Protein AF-A0A484ZUZ4-F1 (afdb_monomer_lite)

Sequence (67 aa):
MNSVNPKRILRNYLAQQAIEAAENDDVSVLEHLHHGLMDPYSESPEYDDLAQLPPDWGKTLEISCSS

Structure (mmCIF, N/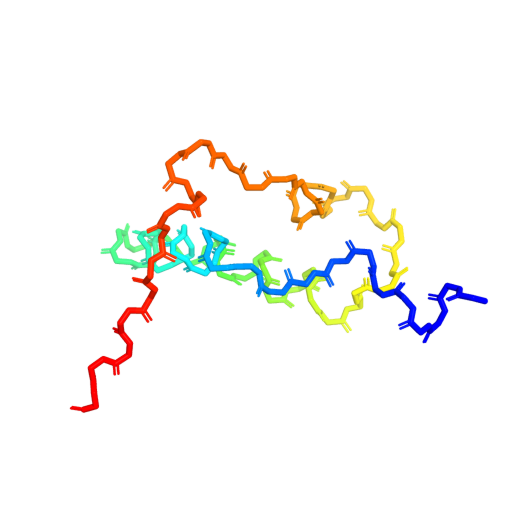CA/C/O backbone):
data_AF-A0A484ZUZ4-F1
#
_entry.id   AF-A0A484ZUZ4-F1
#
loop_
_atom_site.group_PDB
_atom_site.id
_atom_site.type_symbol
_atom_site.label_atom_id
_atom_site.label_alt_id
_atom_site.label_comp_id
_atom_site.label_asym_id
_atom_site.label_entity_id
_atom_site.label_seq_id
_atom_site.pdbx_PDB_ins_code
_atom_site.Cartn_x
_atom_site.Cartn_y
_atom_site.Cartn_z
_atom_site.occupancy
_atom_site.B_iso_or_equiv
_atom_site.auth_seq_id
_atom_site.auth_comp_id
_atom_site.auth_asym_id
_atom_site.auth_atom_id
_atom_site.pdbx_PDB_model_num
ATOM 1 N N . MET A 1 1 ? 19.187 0.198 -16.213 1.00 62.91 1 MET A N 1
ATOM 2 C CA . MET A 1 1 ? 18.844 1.049 -15.046 1.00 62.91 1 MET A CA 1
ATOM 3 C C . MET A 1 1 ? 17.505 0.663 -14.412 1.00 62.91 1 MET A C 1
ATOM 5 O O . MET A 1 1 ? 17.418 0.710 -13.195 1.00 62.91 1 MET A O 1
ATOM 9 N N . ASN A 1 2 ? 16.511 0.194 -15.178 1.00 65.38 2 ASN A N 1
ATOM 10 C CA . ASN A 1 2 ? 15.182 -0.177 -14.651 1.00 65.38 2 ASN A CA 1
ATOM 11 C C . ASN A 1 2 ? 15.138 -1.435 -13.762 1.00 65.38 2 ASN A C 1
ATOM 13 O O . ASN A 1 2 ? 14.097 -1.737 -13.209 1.00 65.38 2 ASN A O 1
ATOM 17 N N . SER A 1 3 ? 16.246 -2.162 -13.602 1.00 75.44 3 SER A N 1
ATOM 18 C CA . SER A 1 3 ? 16.318 -3.365 -12.750 1.00 75.44 3 SER A CA 1
ATOM 19 C C . SER A 1 3 ? 16.884 -3.092 -11.351 1.00 75.44 3 SER A C 1
ATOM 21 O O . SER A 1 3 ? 17.070 -4.023 -10.579 1.00 75.44 3 SER A O 1
ATOM 23 N N . VAL A 1 4 ? 17.232 -1.835 -11.048 1.00 86.19 4 VAL A N 1
ATOM 24 C CA . VAL A 1 4 ? 17.799 -1.432 -9.744 1.00 86.19 4 VAL A CA 1
ATOM 25 C C . VAL A 1 4 ? 17.060 -0.257 -9.108 1.00 86.19 4 VAL A C 1
ATOM 27 O O . VAL A 1 4 ? 17.079 -0.127 -7.890 1.00 86.19 4 VAL A O 1
ATOM 30 N N . ASN A 1 5 ? 16.357 0.550 -9.909 1.00 89.25 5 ASN A N 1
ATOM 31 C CA . ASN A 1 5 ? 15.499 1.632 -9.431 1.00 89.25 5 ASN A CA 1
ATOM 32 C C . ASN A 1 5 ? 14.035 1.179 -9.516 1.00 89.25 5 ASN A C 1
ATOM 34 O O . ASN A 1 5 ? 13.492 1.158 -10.623 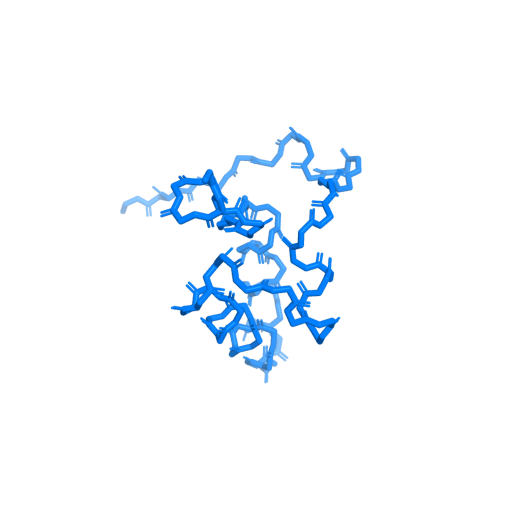1.00 89.25 5 ASN A O 1
ATOM 38 N N . PRO A 1 6 ? 13.408 0.772 -8.400 1.00 90.56 6 PRO A N 1
ATOM 39 C CA . PRO A 1 6 ? 12.016 0.350 -8.417 1.00 90.56 6 PRO A CA 1
ATOM 40 C C . PRO A 1 6 ? 11.099 1.537 -8.728 1.00 90.56 6 PRO A C 1
ATOM 42 O O . PRO A 1 6 ? 11.324 2.653 -8.255 1.00 90.56 6 PRO A O 1
ATOM 45 N N . LYS A 1 7 ? 10.046 1.283 -9.507 1.00 90.62 7 LYS A N 1
ATOM 46 C CA . LYS A 1 7 ? 8.963 2.240 -9.762 1.00 90.62 7 LYS A CA 1
ATOM 47 C C . LYS A 1 7 ? 8.082 2.405 -8.519 1.00 90.62 7 LYS A C 1
ATOM 49 O O . LYS A 1 7 ? 7.611 3.506 -8.243 1.00 90.62 7 LYS A O 1
ATOM 54 N N . ARG A 1 8 ? 7.895 1.322 -7.755 1.00 92.81 8 ARG A N 1
ATOM 55 C CA . ARG A 1 8 ? 7.047 1.261 -6.554 1.00 92.81 8 ARG A CA 1
ATOM 56 C C . ARG A 1 8 ? 7.853 0.852 -5.326 1.00 92.81 8 ARG A C 1
ATOM 58 O O . ARG A 1 8 ? 8.681 -0.050 -5.389 1.00 92.81 8 ARG A O 1
ATOM 65 N N . ILE A 1 9 ? 7.585 1.500 -4.197 1.00 93.31 9 ILE A N 1
ATOM 66 C CA . ILE A 1 9 ? 8.151 1.157 -2.887 1.00 93.31 9 ILE A CA 1
ATOM 67 C C . ILE A 1 9 ? 7.041 1.195 -1.840 1.00 93.31 9 ILE A C 1
ATOM 69 O O . ILE A 1 9 ? 6.076 1.944 -1.991 1.00 93.31 9 ILE A O 1
ATOM 73 N N . LEU A 1 10 ? 7.194 0.438 -0.756 1.00 94.19 10 LEU A N 1
ATOM 74 C CA . LEU A 1 10 ? 6.264 0.484 0.369 1.00 94.19 10 LEU A CA 1
ATOM 75 C C . LEU A 1 10 ? 6.435 1.806 1.134 1.00 94.19 10 LEU A C 1
ATOM 77 O O . LEU A 1 10 ? 7.307 1.940 1.990 1.00 94.19 10 LEU A O 1
ATOM 81 N N . ARG A 1 11 ? 5.624 2.809 0.789 1.00 93.31 11 ARG A N 1
ATOM 82 C CA . ARG A 1 11 ? 5.572 4.100 1.490 1.00 93.31 11 ARG A CA 1
ATOM 83 C C . ARG A 1 11 ? 4.645 3.998 2.701 1.00 93.31 11 ARG A C 1
ATOM 85 O O . ARG A 1 11 ? 3.613 3.339 2.622 1.00 93.31 11 ARG A O 1
ATOM 92 N N . ASN A 1 12 ? 4.951 4.731 3.773 1.00 92.00 12 ASN A N 1
ATOM 93 C CA . ASN A 1 12 ? 4.159 4.700 5.011 1.00 92.00 12 ASN A CA 1
ATOM 94 C C . ASN A 1 12 ? 2.665 4.962 4.778 1.00 92.00 12 ASN A C 1
ATOM 96 O O . ASN A 1 12 ? 1.832 4.211 5.263 1.00 92.00 12 ASN A O 1
ATOM 100 N N . TYR A 1 13 ? 2.298 5.975 3.991 1.00 92.44 13 TYR A N 1
ATOM 101 C CA . TYR A 1 13 ? 0.878 6.267 3.768 1.00 92.44 13 TYR A CA 1
ATOM 102 C C . TYR A 1 13 ? 0.132 5.131 3.039 1.00 92.44 13 TYR A C 1
ATOM 104 O O . TYR A 1 13 ? -1.056 4.953 3.280 1.00 92.44 13 TYR A O 1
ATOM 112 N N . LEU A 1 14 ? 0.811 4.356 2.179 1.00 94.69 14 LEU A N 1
ATOM 113 C CA . LEU A 1 14 ? 0.214 3.194 1.506 1.00 94.69 14 LEU A CA 1
ATOM 114 C C . LEU A 1 14 ? -0.037 2.066 2.506 1.00 94.69 14 LEU A C 1
ATOM 116 O O . LEU A 1 14 ? -1.100 1.455 2.496 1.00 94.69 14 LEU A O 1
ATOM 120 N N . ALA A 1 15 ? 0.925 1.828 3.403 1.00 94.38 15 ALA A N 1
ATOM 121 C CA . ALA A 1 15 ? 0.759 0.866 4.486 1.00 94.38 15 ALA A CA 1
ATOM 122 C C . ALA A 1 15 ? -0.387 1.276 5.426 1.00 94.38 15 ALA A C 1
ATOM 124 O O . ALA A 1 15 ? -1.208 0.439 5.781 1.00 94.38 15 ALA A O 1
ATOM 125 N N . GLN A 1 16 ? -0.488 2.563 5.766 1.00 93.00 16 GLN A N 1
ATOM 126 C CA . GLN A 1 16 ? -1.570 3.087 6.598 1.00 93.00 16 GLN A CA 1
ATOM 127 C C . GLN A 1 16 ? -2.944 2.908 5.945 1.00 93.00 16 GLN A C 1
ATOM 129 O O . GLN A 1 16 ? -3.859 2.439 6.608 1.00 93.00 16 GLN A O 1
ATOM 134 N N . GLN A 1 17 ? -3.085 3.208 4.649 1.00 94.06 17 GLN A N 1
ATOM 135 C CA . GLN A 1 17 ? -4.344 2.976 3.929 1.00 94.06 17 GLN A CA 1
ATOM 136 C C . GLN A 1 17 ? -4.740 1.497 3.928 1.00 94.06 17 GLN A C 1
ATOM 138 O O . GLN A 1 17 ? -5.911 1.177 4.104 1.00 94.06 17 GLN A O 1
ATOM 143 N N . ALA A 1 18 ? -3.769 0.593 3.764 1.00 96.19 18 ALA A N 1
ATOM 144 C CA . ALA A 1 18 ? -4.026 -0.840 3.835 1.00 96.19 18 ALA A CA 1
ATOM 145 C C . ALA A 1 18 ? -4.459 -1.289 5.243 1.00 96.19 18 ALA A C 1
AT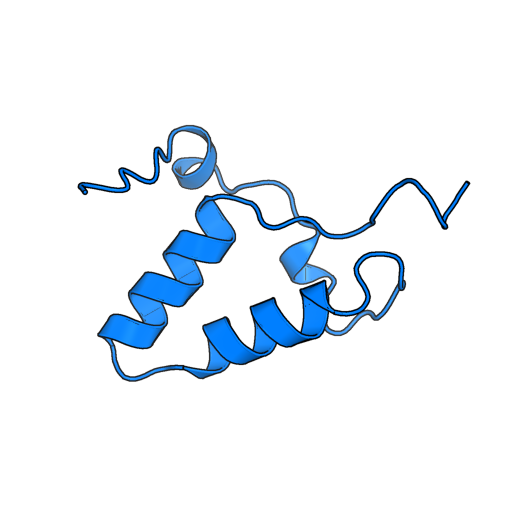OM 147 O O . ALA A 1 18 ? -5.351 -2.124 5.357 1.00 96.19 18 ALA A O 1
ATOM 148 N N . ILE A 1 19 ? -3.862 -0.728 6.303 1.00 95.12 19 ILE A N 1
ATOM 149 C CA . ILE A 1 19 ? -4.253 -0.995 7.697 1.00 95.12 19 ILE A CA 1
ATOM 150 C C . ILE A 1 19 ? -5.676 -0.492 7.954 1.00 95.12 19 ILE A C 1
ATOM 152 O O . ILE A 1 19 ? -6.513 -1.263 8.409 1.00 95.12 19 ILE A O 1
ATOM 156 N N . GLU A 1 20 ? -5.969 0.762 7.608 1.00 95.69 20 GLU A N 1
ATOM 157 C CA . GLU A 1 20 ? -7.290 1.369 7.810 1.00 95.69 20 GLU A CA 1
ATOM 158 C C . GLU A 1 20 ? -8.388 0.612 7.055 1.00 95.69 20 GLU A C 1
ATOM 160 O O . GLU A 1 20 ? -9.474 0.402 7.590 1.00 95.69 20 GLU A O 1
ATOM 165 N N . ALA A 1 21 ? -8.123 0.171 5.823 1.00 97.06 21 ALA A N 1
ATOM 166 C CA . ALA A 1 21 ? -9.068 -0.645 5.067 1.00 97.06 21 ALA A CA 1
ATOM 167 C C . ALA A 1 21 ? -9.298 -2.006 5.745 1.00 97.06 21 ALA A C 1
ATOM 169 O O . ALA A 1 21 ? -10.445 -2.394 5.969 1.00 97.06 21 ALA A O 1
ATOM 170 N N . ALA A 1 22 ? -8.224 -2.686 6.160 1.00 96.81 22 ALA A N 1
ATOM 171 C CA . ALA A 1 22 ? -8.313 -3.988 6.814 1.00 96.81 22 ALA A CA 1
ATOM 172 C C . ALA A 1 22 ? -9.036 -3.924 8.172 1.00 96.81 22 ALA A C 1
ATOM 174 O O . ALA A 1 22 ? -9.783 -4.841 8.507 1.00 96.81 22 ALA A O 1
ATOM 175 N N . GLU A 1 23 ? -8.865 -2.841 8.936 1.00 96.38 23 GLU A N 1
ATOM 176 C CA . GLU A 1 23 ? -9.618 -2.583 10.174 1.00 96.38 23 GLU A CA 1
ATOM 177 C C . GLU A 1 23 ? -11.123 -2.390 9.927 1.00 96.38 23 GLU A C 1
ATOM 179 O O . GLU A 1 23 ? -11.928 -2.631 10.825 1.00 96.38 23 GLU A O 1
ATOM 184 N N . ASN A 1 24 ? -11.509 -1.996 8.710 1.00 97.31 24 ASN A N 1
ATOM 185 C CA . ASN A 1 24 ? -12.897 -1.875 8.260 1.00 97.31 24 ASN A CA 1
ATOM 186 C C . ASN A 1 24 ? -13.378 -3.111 7.471 1.00 97.31 24 ASN A C 1
ATOM 188 O O . ASN A 1 24 ? -14.290 -2.998 6.651 1.00 97.31 24 ASN A O 1
ATOM 192 N N . ASP A 1 25 ? -12.770 -4.280 7.709 1.00 96.50 25 ASP A N 1
ATOM 193 C CA . ASP A 1 25 ? -13.064 -5.557 7.039 1.00 96.50 25 ASP A CA 1
ATOM 194 C C . ASP A 1 25 ? -12.838 -5.551 5.505 1.00 96.50 25 ASP A C 1
ATOM 196 O O . ASP A 1 25 ? -13.328 -6.434 4.796 1.00 96.50 25 ASP A O 1
ATOM 200 N N . ASP A 1 26 ? -12.061 -4.599 4.971 1.00 97.62 26 ASP A N 1
ATOM 201 C CA . ASP A 1 26 ? -11.670 -4.534 3.558 1.00 97.62 26 ASP A CA 1
ATOM 202 C C . ASP A 1 26 ? -10.180 -4.858 3.364 1.00 97.62 26 ASP A C 1
ATOM 204 O O . ASP A 1 26 ? -9.289 -4.020 3.503 1.00 97.62 26 ASP A O 1
ATOM 208 N N . VAL A 1 27 ? -9.896 -6.103 2.983 1.00 96.69 27 VAL A N 1
ATOM 209 C CA . VAL A 1 27 ? -8.527 -6.571 2.708 1.00 96.69 27 VAL A CA 1
ATOM 210 C C . VAL A 1 27 ? -8.058 -6.300 1.275 1.00 96.69 27 VAL A C 1
ATOM 212 O O . VAL A 1 27 ? -6.893 -6.547 0.963 1.00 96.69 27 VAL A O 1
ATOM 215 N N . SER A 1 28 ? -8.918 -5.772 0.397 1.00 97.75 28 SER A N 1
ATOM 216 C CA . SER A 1 28 ? -8.591 -5.606 -1.027 1.00 97.75 28 SER A CA 1
ATOM 217 C C . SER A 1 28 ? -7.432 -4.631 -1.256 1.00 97.75 28 SER A C 1
ATOM 219 O O . SER A 1 28 ? -6.584 -4.859 -2.119 1.00 97.75 28 SER A O 1
ATOM 221 N N . VAL A 1 29 ? -7.329 -3.585 -0.429 1.00 96.88 29 VAL A N 1
ATOM 222 C CA . VAL A 1 29 ? -6.235 -2.603 -0.481 1.00 96.88 29 VAL A CA 1
ATOM 223 C C . VAL A 1 29 ? -4.898 -3.249 -0.113 1.00 96.88 29 VAL A C 1
ATOM 225 O O . VAL A 1 29 ? -3.878 -2.985 -0.753 1.00 96.88 29 VAL A O 1
ATOM 228 N N . LEU A 1 30 ? -4.900 -4.134 0.888 1.00 97.00 30 LEU A N 1
ATOM 229 C CA . LEU A 1 30 ? -3.713 -4.887 1.287 1.00 97.00 30 LEU A CA 1
ATOM 230 C C . LEU A 1 30 ? -3.271 -5.851 0.178 1.00 97.00 30 LEU A C 1
ATOM 232 O O . LEU A 1 30 ? -2.082 -5.910 -0.137 1.00 97.00 30 LEU A O 1
ATOM 236 N N . GLU A 1 31 ? -4.210 -6.577 -0.432 1.00 97.44 31 GLU A N 1
ATOM 237 C CA . GLU A 1 31 ? -3.925 -7.481 -1.552 1.00 97.44 31 GLU A CA 1
ATOM 238 C C . GLU A 1 31 ? -3.366 -6.723 -2.763 1.00 97.44 31 GLU A C 1
ATOM 240 O O . GLU A 1 31 ? -2.358 -7.137 -3.339 1.00 97.44 31 GLU A O 1
ATOM 245 N N . HIS A 1 32 ? -3.966 -5.581 -3.111 1.00 96.88 32 HIS A N 1
ATOM 246 C CA . HIS A 1 32 ? -3.503 -4.709 -4.194 1.00 96.88 32 HIS A CA 1
ATOM 247 C C . HIS A 1 32 ? -2.074 -4.215 -3.958 1.00 96.88 32 HIS A C 1
ATOM 249 O O . HIS A 1 32 ? -1.211 -4.349 -4.830 1.00 96.88 32 HIS A O 1
ATOM 255 N N . LEU A 1 33 ? -1.797 -3.716 -2.749 1.00 96.62 33 LEU A N 1
ATOM 256 C CA . LEU A 1 33 ? -0.468 -3.267 -2.341 1.00 96.62 33 LEU A CA 1
ATOM 257 C C . LEU A 1 33 ? 0.554 -4.409 -2.397 1.00 96.62 33 LEU A C 1
ATOM 259 O O . LEU A 1 33 ? 1.647 -4.234 -2.936 1.00 96.62 33 LEU A O 1
ATOM 263 N N . HIS A 1 34 ? 0.203 -5.585 -1.875 1.00 97.00 34 HIS A N 1
ATOM 264 C CA . HIS A 1 34 ? 1.073 -6.757 -1.891 1.00 97.00 34 HIS A CA 1
ATOM 265 C C . HIS A 1 34 ? 1.397 -7.200 -3.326 1.00 97.00 34 HIS A C 1
ATOM 267 O O . HIS A 1 34 ? 2.566 -7.404 -3.660 1.00 97.00 34 HIS A O 1
ATOM 273 N N . HIS A 1 35 ? 0.391 -7.287 -4.200 1.00 96.56 35 HIS A N 1
ATOM 274 C CA . HIS A 1 35 ? 0.583 -7.659 -5.600 1.00 96.56 35 HIS A CA 1
ATOM 275 C C . HIS A 1 35 ? 1.446 -6.649 -6.367 1.00 96.56 35 HIS A C 1
ATOM 277 O O . HIS A 1 35 ? 2.397 -7.051 -7.039 1.00 96.56 35 HIS A O 1
ATOM 283 N N . GLY A 1 36 ? 1.204 -5.346 -6.203 1.00 94.56 36 GLY A N 1
ATOM 284 C CA . GLY A 1 36 ? 1.997 -4.309 -6.867 1.00 94.56 36 GLY A CA 1
ATOM 285 C C . GLY A 1 36 ? 3.462 -4.244 -6.412 1.00 94.56 36 GLY A C 1
ATOM 286 O O . GLY A 1 36 ? 4.326 -3.773 -7.162 1.00 94.56 36 GLY A O 1
ATOM 287 N N . LEU A 1 37 ? 3.761 -4.736 -5.205 1.00 95.25 37 LEU A N 1
ATOM 288 C CA . LEU A 1 37 ? 5.116 -4.807 -4.650 1.00 95.25 37 LEU A CA 1
ATOM 289 C C . LEU A 1 37 ? 5.867 -6.101 -4.993 1.00 95.25 37 LEU A C 1
ATOM 291 O O . LEU A 1 37 ? 7.084 -6.131 -4.812 1.00 95.25 37 LEU A O 1
ATOM 295 N N . MET A 1 38 ? 5.199 -7.142 -5.507 1.00 95.31 38 MET A N 1
ATOM 296 C CA . MET A 1 38 ? 5.879 -8.372 -5.950 1.00 95.31 38 MET A CA 1
ATOM 297 C C . MET A 1 38 ? 6.750 -8.155 -7.192 1.00 95.31 38 MET A C 1
ATOM 299 O O . MET A 1 38 ? 7.779 -8.812 -7.337 1.00 95.31 38 MET A O 1
ATOM 303 N N . ASP A 1 39 ? 6.371 -7.216 -8.060 1.00 93.31 39 ASP A N 1
ATOM 304 C CA . ASP A 1 39 ? 7.184 -6.789 -9.201 1.00 93.31 39 ASP A CA 1
ATOM 305 C C . ASP A 1 39 ? 7.333 -5.259 -9.204 1.00 93.31 39 ASP A C 1
ATOM 307 O O . ASP A 1 39 ? 6.682 -4.557 -9.978 1.00 93.31 39 ASP A O 1
ATOM 311 N N . PRO A 1 40 ? 8.163 -4.683 -8.318 1.00 92.00 40 PRO A N 1
ATOM 312 C CA . PRO A 1 40 ? 8.205 -3.238 -8.095 1.00 92.00 40 PRO A CA 1
ATOM 313 C C . PRO A 1 40 ? 8.872 -2.463 -9.243 1.00 92.00 40 PRO A C 1
ATOM 315 O O . PRO A 1 40 ? 8.876 -1.230 -9.232 1.00 92.00 40 PRO A O 1
ATOM 318 N N . TYR A 1 41 ? 9.449 -3.162 -10.223 1.00 92.94 41 TYR A N 1
ATOM 319 C CA . TYR A 1 41 ? 10.137 -2.582 -11.377 1.00 92.94 41 TYR A CA 1
ATOM 320 C C . TYR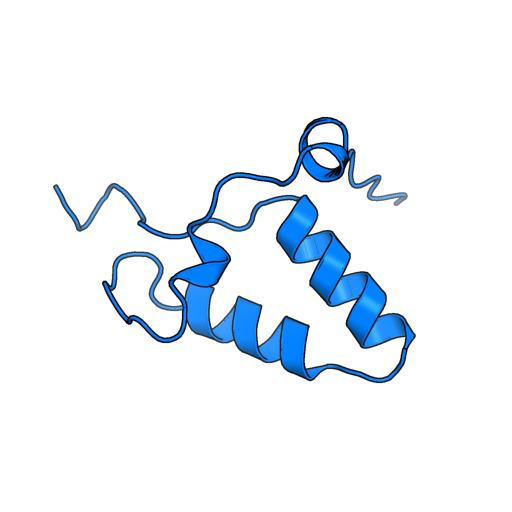 A 1 41 ? 9.249 -2.513 -12.626 1.00 92.94 41 TYR A C 1
ATOM 322 O O . TYR A 1 41 ? 9.605 -1.814 -13.577 1.00 92.94 41 TYR A O 1
ATOM 330 N N . SER A 1 42 ? 8.112 -3.220 -12.645 1.00 90.31 42 SER A N 1
ATOM 331 C CA . SER A 1 42 ? 7.228 -3.245 -13.810 1.00 90.31 42 SER A CA 1
ATOM 332 C C . SER A 1 42 ? 6.438 -1.951 -13.984 1.00 90.31 42 SER A C 1
ATOM 334 O O . SER A 1 42 ? 6.067 -1.266 -13.029 1.00 90.31 42 SER A O 1
ATOM 336 N N . GLU A 1 43 ? 6.112 -1.644 -15.236 1.00 86.88 43 GLU A N 1
ATOM 337 C CA . GLU A 1 43 ? 5.291 -0.492 -15.610 1.00 86.88 43 GLU A CA 1
ATOM 338 C C . GLU A 1 43 ? 3.790 -0.814 -15.663 1.00 86.88 43 GLU A C 1
ATOM 340 O O . GLU A 1 43 ? 3.057 -0.140 -16.377 1.00 86.88 43 GLU A O 1
ATOM 345 N N . SER A 1 44 ? 3.326 -1.838 -14.937 1.00 88.75 44 SER A N 1
ATOM 346 C CA . SER A 1 44 ? 1.911 -2.225 -14.908 1.00 88.75 44 SER A CA 1
ATOM 347 C C . SER A 1 44 ? 1.008 -1.032 -14.543 1.00 88.75 44 SER A C 1
ATOM 349 O O . SER A 1 44 ? 1.084 -0.573 -13.398 1.00 88.75 44 SER A O 1
ATOM 351 N N . PRO A 1 45 ? 0.143 -0.554 -15.467 1.00 90.75 45 PRO A N 1
ATOM 352 C CA . PRO A 1 45 ? -0.708 0.619 -15.235 1.00 90.75 45 PRO A CA 1
ATOM 353 C C . PRO A 1 45 ? -1.725 0.425 -14.108 1.00 90.75 45 PRO A C 1
ATOM 355 O O . PRO A 1 45 ? -2.184 1.387 -13.505 1.00 90.75 45 PRO A O 1
ATOM 358 N N . GLU A 1 46 ? -2.067 -0.830 -13.809 1.00 93.56 46 GLU A N 1
ATOM 359 C CA . GLU A 1 46 ? -2.986 -1.202 -12.730 1.00 93.56 46 GLU A CA 1
ATOM 360 C C . GLU A 1 46 ? -2.486 -0.790 -11.334 1.00 93.56 46 GLU A C 1
ATOM 362 O O . GLU A 1 46 ? -3.303 -0.626 -10.439 1.00 93.56 46 GLU A O 1
ATOM 367 N N . TYR A 1 47 ? -1.174 -0.579 -11.167 1.00 94.94 47 TYR A N 1
ATOM 368 C CA . TYR A 1 47 ? -0.534 -0.212 -9.898 1.00 94.94 47 TYR A CA 1
ATOM 369 C C . TYR A 1 47 ? 0.118 1.183 -9.943 1.00 94.94 47 TYR A C 1
ATOM 371 O O . TYR A 1 47 ? 1.018 1.477 -9.148 1.00 94.94 47 TYR A O 1
ATOM 379 N N . ASP A 1 48 ? -0.237 2.034 -10.912 1.00 92.88 48 ASP A N 1
ATOM 380 C CA . ASP A 1 48 ? 0.342 3.383 -11.029 1.00 92.88 48 ASP A CA 1
ATOM 381 C C . ASP A 1 48 ? -0.026 4.281 -9.829 1.00 92.88 48 ASP A C 1
ATOM 383 O O . ASP A 1 48 ? 0.714 5.209 -9.490 1.00 92.88 48 ASP A O 1
ATOM 387 N N . ASP A 1 49 ? -1.124 3.976 -9.136 1.00 93.12 49 ASP A N 1
ATOM 388 C CA . ASP A 1 49 ? -1.534 4.602 -7.877 1.00 93.12 49 ASP A CA 1
ATOM 389 C C . ASP A 1 49 ? -0.488 4.417 -6.760 1.00 93.12 49 ASP A C 1
ATOM 391 O O . ASP A 1 49 ? -0.189 5.356 -6.018 1.00 93.12 49 ASP A O 1
ATOM 395 N N . LEU A 1 50 ? 0.166 3.252 -6.707 1.00 94.12 50 LEU A N 1
ATOM 396 C CA . LEU A 1 50 ? 1.208 2.933 -5.722 1.00 94.12 50 LEU A CA 1
ATOM 397 C C . LEU A 1 50 ? 2.539 3.666 -5.980 1.00 94.12 50 LEU A C 1
ATOM 399 O O . LEU A 1 50 ? 3.422 3.691 -5.119 1.00 94.12 50 LEU A O 1
ATOM 403 N N . ALA A 1 51 ? 2.712 4.259 -7.165 1.00 92.94 51 ALA A N 1
ATOM 404 C CA . ALA A 1 51 ? 3.899 5.039 -7.522 1.00 92.94 51 ALA A CA 1
ATOM 405 C C . ALA A 1 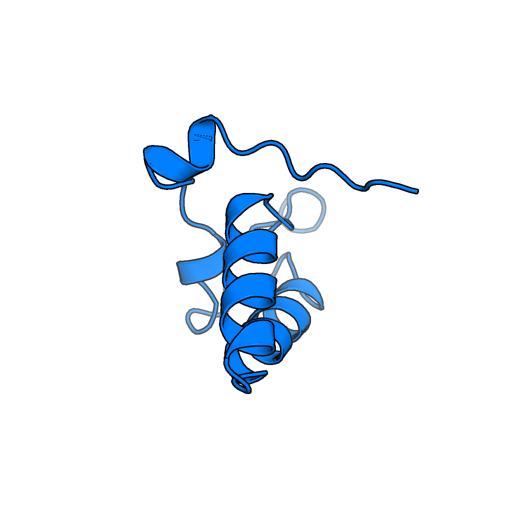51 ? 3.740 6.543 -7.231 1.00 92.94 51 ALA A C 1
ATOM 407 O O . ALA A 1 51 ? 4.704 7.303 -7.379 1.00 92.94 51 ALA A O 1
ATOM 408 N N . GLN A 1 52 ? 2.550 6.986 -6.812 1.00 90.56 52 GLN A N 1
ATOM 409 C CA . GLN A 1 52 ? 2.286 8.400 -6.579 1.00 90.56 52 GLN A CA 1
ATOM 410 C C . GLN A 1 52 ? 3.065 8.968 -5.387 1.00 90.56 52 GLN A C 1
ATOM 412 O O . GLN A 1 52 ? 3.587 8.268 -4.512 1.00 90.56 52 GLN A O 1
ATOM 417 N N . LEU A 1 53 ? 3.190 10.295 -5.391 1.00 87.38 53 LEU A N 1
ATOM 418 C CA . LEU A 1 53 ? 3.740 11.020 -4.257 1.00 87.38 53 LEU A CA 1
ATOM 419 C C . LEU A 1 53 ? 2.776 10.934 -3.069 1.00 87.38 53 LEU A C 1
ATOM 421 O O . LEU A 1 53 ? 1.561 10.902 -3.270 1.00 87.38 53 LEU A O 1
ATOM 425 N N . PRO A 1 54 ? 3.301 10.944 -1.831 1.00 85.75 54 PRO A N 1
ATOM 426 C CA . PRO A 1 54 ? 2.453 10.962 -0.654 1.00 85.75 54 PRO A CA 1
ATOM 427 C C . PRO A 1 54 ? 1.523 12.186 -0.668 1.00 85.75 54 PRO A C 1
ATOM 429 O O . PRO A 1 54 ? 1.985 13.296 -0.973 1.00 85.75 54 PRO A O 1
ATOM 432 N N . PRO A 1 55 ? 0.241 12.011 -0.300 1.00 83.62 55 PRO A N 1
ATOM 433 C CA . PRO A 1 55 ? -0.677 13.124 -0.090 1.00 83.62 55 PRO A CA 1
ATOM 434 C C . PRO A 1 55 ? -0.188 14.011 1.062 1.00 83.62 55 PRO A C 1
ATOM 436 O O . PRO A 1 55 ? 0.656 13.601 1.861 1.00 83.62 55 PRO A O 1
ATOM 439 N N . ASP A 1 56 ? -0.719 15.230 1.178 1.00 81.44 56 ASP A N 1
ATOM 440 C CA . ASP A 1 56 ? -0.214 16.212 2.150 1.00 81.44 56 ASP A CA 1
ATOM 441 C C . ASP A 1 56 ? -0.265 15.722 3.604 1.00 81.44 56 ASP A C 1
ATOM 443 O O . ASP A 1 56 ? 0.676 15.961 4.358 1.00 81.44 56 ASP A O 1
ATOM 447 N N . TRP A 1 57 ? -1.293 14.956 3.975 1.00 78.50 57 TRP A N 1
ATOM 448 C CA . TRP A 1 57 ? -1.400 14.322 5.294 1.00 78.50 57 TRP A CA 1
ATOM 449 C C . TRP A 1 57 ? -0.405 13.164 5.493 1.00 78.50 57 TRP A C 1
ATOM 451 O O . TRP A 1 57 ? 0.021 12.889 6.610 1.00 78.50 57 TRP A O 1
ATOM 461 N N . GLY A 1 58 ? 0.002 12.497 4.409 1.00 71.75 58 GLY A N 1
ATOM 462 C CA . GLY A 1 58 ? 0.921 11.359 4.436 1.00 71.75 58 GLY A CA 1
ATOM 463 C C . GLY A 1 58 ? 2.389 11.761 4.590 1.00 71.75 58 GLY A C 1
ATOM 464 O O . GLY A 1 58 ? 3.227 10.917 4.900 1.00 71.75 58 GLY A O 1
ATOM 465 N N . LYS A 1 59 ? 2.722 13.045 4.390 1.00 72.69 59 LYS A N 1
ATOM 466 C CA . LYS A 1 59 ? 4.096 13.567 4.518 1.00 72.69 59 LYS A CA 1
ATOM 467 C C . LYS A 1 59 ? 4.604 13.585 5.961 1.00 72.69 59 LYS A C 1
ATOM 469 O O . LYS A 1 59 ? 5.812 13.540 6.163 1.00 72.69 59 LYS A O 1
ATOM 474 N N . THR A 1 60 ? 3.706 13.651 6.942 1.00 72.44 60 THR A N 1
ATOM 475 C CA . THR A 1 60 ? 4.033 13.685 8.380 1.00 72.44 60 THR A CA 1
ATOM 476 C C . THR A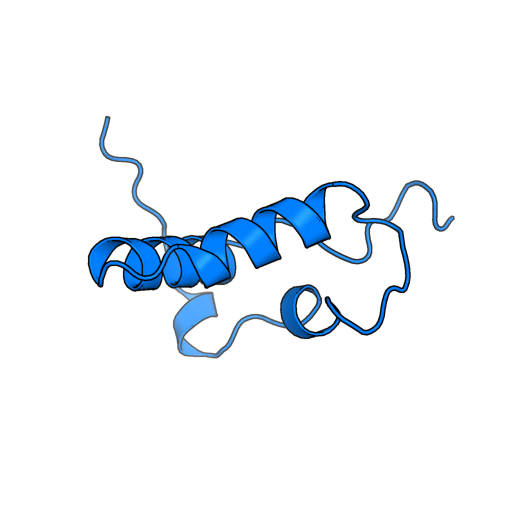 1 60 ? 3.689 12.380 9.096 1.00 72.44 60 THR A C 1
ATOM 478 O O . THR A 1 60 ? 3.673 12.346 10.323 1.00 72.44 60 THR A O 1
ATOM 481 N N . LEU A 1 61 ? 3.356 11.321 8.352 1.00 71.12 61 LEU A N 1
ATOM 482 C CA . LEU A 1 61 ? 2.861 10.083 8.935 1.00 71.12 61 LEU A CA 1
ATOM 483 C C . LEU A 1 61 ? 4.016 9.215 9.465 1.00 71.12 61 LEU A C 1
ATOM 485 O O . LEU A 1 61 ? 4.759 8.594 8.696 1.00 71.12 61 LEU A O 1
ATOM 489 N N . GLU A 1 62 ? 4.140 9.147 10.789 1.00 68.19 62 GLU A N 1
ATOM 490 C CA . GLU A 1 62 ? 4.981 8.168 11.475 1.00 68.19 62 GLU A CA 1
ATOM 491 C C . GLU A 1 62 ? 4.154 6.920 11.790 1.00 68.19 62 GLU A C 1
ATOM 493 O O . GLU A 1 62 ? 3.221 6.965 12.591 1.00 68.19 62 GLU A O 1
ATOM 498 N N . ILE A 1 63 ? 4.500 5.791 11.167 1.00 62.31 63 ILE A N 1
ATOM 499 C CA . ILE A 1 63 ? 3.975 4.494 11.594 1.00 62.31 63 ILE A CA 1
ATOM 500 C C . ILE A 1 63 ? 4.736 4.111 12.858 1.00 62.31 63 ILE A C 1
ATOM 502 O O . ILE A 1 63 ? 5.905 3.725 12.806 1.00 62.31 63 ILE A O 1
ATOM 506 N N . SER A 1 64 ? 4.075 4.256 14.002 1.00 58.00 64 SER A N 1
ATOM 507 C CA . SER A 1 64 ? 4.598 3.771 15.272 1.00 58.00 64 SER A CA 1
ATOM 508 C C . SER A 1 64 ? 4.365 2.266 15.350 1.00 58.00 64 SER A C 1
ATOM 510 O O . SER A 1 64 ? 3.265 1.808 15.648 1.00 58.00 64 SER A O 1
ATOM 512 N N . CYS A 1 65 ? 5.402 1.479 15.070 1.00 55.31 65 CYS A N 1
ATOM 513 C CA . CYS A 1 65 ? 5.420 0.073 15.454 1.00 55.31 65 CYS A CA 1
ATOM 514 C C . CYS A 1 65 ? 5.616 0.004 16.977 1.00 55.31 65 CYS A C 1
ATOM 516 O O . CYS A 1 65 ? 6.747 -0.127 17.447 1.00 55.31 65 CYS A O 1
ATOM 518 N N . SER A 1 66 ? 4.544 0.147 17.762 1.00 52.66 66 SER A N 1
ATOM 519 C CA . SER A 1 66 ? 4.604 -0.163 19.192 1.00 52.66 66 SER A CA 1
ATOM 520 C C . SER A 1 66 ? 4.818 -1.670 19.350 1.00 52.66 66 SER A C 1
ATOM 522 O O . SER A 1 66 ? 3.962 -2.452 18.935 1.00 52.66 66 SER A O 1
ATOM 524 N N . SER A 1 67 ? 5.985 -2.045 19.882 1.00 48.56 67 SER A N 1
ATOM 525 C CA . SER A 1 67 ? 6.402 -3.426 20.164 1.00 48.56 67 SER A CA 1
ATOM 526 C C . SER A 1 67 ? 5.519 -4.122 21.189 1.00 48.56 67 SER A C 1
ATOM 528 O O . SER A 1 67 ? 5.220 -3.445 22.203 1.00 48.56 67 SER A O 1
#

pLDDT: mean 87.43, std 12.47, range [48.56, 97.75]

InterPro domains:
  IPR003846 Protein adenylyltransferase SelO [PTHR32057] (1-67)

Secondary structure (DSSP, 8-state):
-TTTS-S----HHHHHHHHHHHHTT--HHHHHHHHHHHSTT---GGGGGGGSPPPGGGGG-------

Organism: NCBI:txid82979

Foldseek 3Di:
DLVPDFLADDAPVLVVVCVVCVVVVHNPSVVLNVVCVVRRSDPPVSCNVRNDDDDPVSVPDDDDPPD

Radius of gyration: 12.73 Å; chains: 1; bounding box: 32×25×36 Å